Protein AF-A0AA88J466-F1 (afdb_monomer)

Radius of gyration: 27.29 Å; Cα contacts (8 Å, |Δi|>4): 46; chains: 1; bounding box: 50×19×80 Å

Sequence (108 aa):
MKPPKFKGFTDPLEAEEWLTSLQIVLNFMDLTEQEKEFNDKFYNRMAKKAQQNDCNNIKQGFMSVTKVVHKFDQLAQLCPHLVPAGDKRVRQMLDMFRLEIAVMIDHL

Solvent-accessible surface area (backbone atoms only — not comparable to full-atom values): 6334 Å² total; per-residue (Å²): 138,80,83,82,81,86,85,84,75,94,52,71,66,61,53,53,53,50,50,53,54,45,50,52,52,51,52,51,49,52,51,53,49,52,52,47,52,46,39,59,64,45,52,49,46,49,51,52,50,50,51,51,49,57,60,73,61,55,56,25,83,92,55,52,70,68,62,45,51,51,54,50,52,52,40,43,70,77,39,52,92,77,48,57,69,71,73,55,34,54,53,51,55,41,68,22,40,50,66,78,58,30,56,57,61,78,74,107

Foldseek 3Di:
DDQDDDPDDPDPVVVVVSVVSRVVVVVVVVVVVVVVVCCVVPVVVVVVVVLLVVLLPQACVVHDLVVSVVVNVVCCVVCVVSQDDDPSNVVSSLVRYDVVVSVVVVVD

Organism: Ficus carica (NCBI:txid3494)

InterPro domains:
  IPR005162 Retrotransposon-derived protein PEG10, N-terminal capsid-like domain [PF03732] (17-84)

Structure (mmCIF, N/CA/C/O backbone):
data_AF-A0AA88J466-F1
#
_entry.id   AF-A0AA88J466-F1
#
loop_
_atom_site.group_PDB
_atom_site.id
_atom_site.type_symb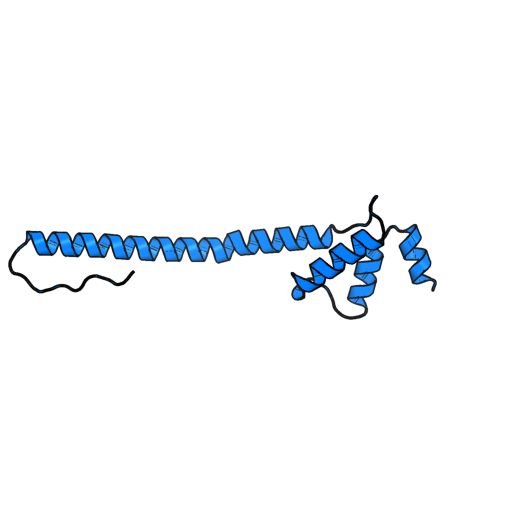ol
_atom_site.label_atom_id
_atom_site.label_alt_id
_atom_site.label_comp_id
_atom_site.label_asym_id
_atom_site.label_entity_id
_atom_site.label_seq_id
_atom_site.pdbx_PDB_ins_code
_atom_site.Cartn_x
_atom_site.Cartn_y
_atom_site.Cartn_z
_atom_site.occupancy
_atom_site.B_iso_or_equiv
_atom_site.auth_seq_id
_atom_site.auth_comp_id
_atom_site.auth_asym_id
_atom_site.auth_atom_id
_atom_site.pdbx_PDB_model_num
ATOM 1 N N . MET A 1 1 ? -12.438 -3.941 20.771 1.00 65.69 1 MET A N 1
ATOM 2 C CA . MET A 1 1 ? -12.852 -3.703 22.174 1.00 65.69 1 MET A CA 1
ATOM 3 C C . MET A 1 1 ? -14.352 -3.936 22.282 1.00 65.69 1 MET A C 1
ATOM 5 O O . MET A 1 1 ? -15.056 -3.553 21.358 1.00 65.69 1 MET A O 1
ATOM 9 N N . LYS A 1 2 ? -14.847 -4.584 23.342 1.00 74.25 2 LYS A N 1
ATOM 10 C CA . LYS A 1 2 ? -16.295 -4.716 23.597 1.00 74.25 2 LYS A CA 1
ATOM 11 C C . LYS A 1 2 ? -16.690 -3.742 24.715 1.00 74.25 2 LYS A C 1
ATOM 13 O O . LYS A 1 2 ? -15.946 -3.680 25.692 1.00 74.25 2 LYS A O 1
ATOM 18 N N . PRO A 1 3 ? -17.808 -3.005 24.595 1.00 75.69 3 PRO A N 1
ATOM 19 C CA . PRO A 1 3 ? -18.214 -2.055 25.624 1.00 75.69 3 PRO A CA 1
ATOM 20 C C . PRO A 1 3 ? -18.585 -2.771 26.941 1.00 75.69 3 PRO A C 1
ATOM 22 O O . PRO A 1 3 ? -19.162 -3.866 26.899 1.00 75.69 3 PRO A O 1
ATOM 25 N N . PRO A 1 4 ? -18.251 -2.186 28.107 1.00 84.94 4 PRO A N 1
ATOM 26 C CA . PRO A 1 4 ? -18.588 -2.741 29.416 1.00 84.9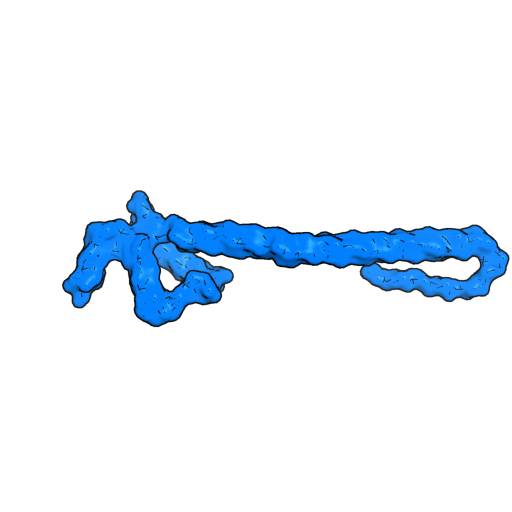4 4 PRO A CA 1
ATOM 27 C C . PRO A 1 4 ? -20.104 -2.732 29.668 1.00 84.94 4 PRO A C 1
ATOM 29 O O . PRO A 1 4 ? -20.809 -1.789 29.314 1.00 84.94 4 PRO A O 1
ATOM 32 N N . LYS A 1 5 ? -20.619 -3.779 30.324 1.00 83.12 5 LYS A N 1
ATOM 33 C CA . LYS A 1 5 ? -22.042 -3.881 30.690 1.00 83.12 5 LYS A CA 1
ATOM 34 C C . LYS A 1 5 ? -22.326 -3.105 31.976 1.00 83.12 5 LYS A C 1
ATOM 36 O O . LYS A 1 5 ? -21.644 -3.334 32.973 1.00 83.12 5 LYS A O 1
ATOM 41 N N . PHE A 1 6 ? -23.357 -2.261 31.965 1.00 80.00 6 PHE A N 1
ATOM 42 C CA . PHE A 1 6 ? -23.859 -1.620 33.179 1.00 80.00 6 PHE A CA 1
ATOM 43 C C . PHE A 1 6 ? -24.519 -2.661 34.080 1.00 80.00 6 PHE A C 1
ATOM 45 O O . PHE A 1 6 ? -25.334 -3.457 33.611 1.00 80.00 6 PHE A O 1
ATOM 52 N N . LYS A 1 7 ? -24.158 -2.672 35.362 1.00 80.00 7 LYS A N 1
ATOM 53 C CA . LYS A 1 7 ? -24.659 -3.658 36.328 1.00 80.00 7 LYS A CA 1
ATOM 54 C C . LYS A 1 7 ? -25.794 -3.133 37.221 1.00 80.00 7 LYS A C 1
ATOM 56 O O . LYS A 1 7 ? -26.369 -3.930 37.951 1.00 80.00 7 LYS A O 1
ATOM 61 N N . GLY A 1 8 ? -26.175 -1.855 37.094 1.00 68.88 8 GLY A N 1
ATOM 62 C CA . GLY A 1 8 ? -27.397 -1.310 37.698 1.00 68.88 8 GLY A CA 1
ATOM 63 C C . GLY A 1 8 ? -27.328 -1.068 39.207 1.00 68.88 8 GLY A C 1
ATOM 64 O O . GLY A 1 8 ? -28.216 -1.516 39.925 1.00 68.88 8 GLY A O 1
ATOM 65 N N . PHE A 1 9 ? -26.298 -0.373 39.694 1.00 72.25 9 PHE A N 1
ATOM 66 C CA . PHE A 1 9 ? -26.101 -0.131 41.129 1.00 72.25 9 PHE A CA 1
ATOM 67 C C . PHE A 1 9 ? -26.576 1.256 41.594 1.00 72.25 9 PHE A C 1
ATOM 69 O O . PHE A 1 9 ? -26.754 2.171 40.793 1.00 72.25 9 PHE A O 1
ATOM 76 N N . THR A 1 10 ? -26.796 1.389 42.908 1.00 72.56 10 THR A N 1
ATOM 77 C CA . THR A 1 10 ? -27.248 2.607 43.612 1.00 72.56 10 THR A CA 1
ATOM 78 C C . THR A 1 10 ? -26.119 3.581 43.977 1.00 72.56 10 THR A C 1
ATOM 80 O O . THR A 1 10 ? -26.410 4.626 44.554 1.00 72.56 10 THR A O 1
ATOM 83 N N . ASP A 1 11 ? -24.855 3.252 43.684 1.00 81.62 11 ASP A N 1
ATOM 84 C CA . ASP A 1 11 ? -23.690 4.096 43.983 1.00 81.62 11 ASP A CA 1
ATOM 85 C C . ASP A 1 11 ? -23.382 5.051 42.807 1.00 81.62 11 ASP A C 1
ATOM 87 O O . ASP A 1 11 ? -23.072 4.582 41.705 1.00 81.62 11 ASP A O 1
ATOM 91 N N . PRO A 1 12 ? -23.454 6.381 43.009 1.00 85.50 12 PRO A N 1
ATOM 92 C CA . PRO A 1 12 ? -23.107 7.366 41.987 1.00 85.50 12 PRO A CA 1
ATOM 93 C C . PRO A 1 12 ? -21.672 7.245 41.454 1.00 85.50 12 PRO A C 1
ATOM 95 O O . PRO A 1 12 ? -21.444 7.542 40.284 1.00 85.50 12 PRO A O 1
ATOM 98 N N . LEU A 1 13 ? -20.711 6.804 42.274 1.00 87.19 13 LEU A N 1
ATOM 99 C CA . LEU A 1 13 ? -19.307 6.709 41.864 1.00 87.19 13 LEU A CA 1
ATOM 100 C C . LEU A 1 13 ? -19.102 5.615 40.806 1.00 87.19 13 LEU A C 1
ATOM 102 O O . LEU A 1 13 ? -18.443 5.844 39.794 1.00 87.19 13 LEU A O 1
ATOM 106 N N . GLU A 1 14 ? -19.735 4.455 40.984 1.00 84.38 14 GLU A N 1
ATOM 107 C CA . GLU A 1 14 ? -19.653 3.357 40.012 1.00 84.38 14 GLU A CA 1
ATOM 108 C C . GLU A 1 14 ? -20.303 3.718 38.665 1.00 84.38 14 GLU A C 1
ATOM 110 O O . GLU A 1 14 ? -19.862 3.266 37.603 1.00 84.38 14 GLU A O 1
ATOM 115 N N . ALA A 1 15 ? -21.354 4.544 38.689 1.00 82.19 15 ALA A N 1
ATOM 116 C CA . ALA A 1 15 ? -21.993 5.040 37.475 1.00 82.19 15 ALA A CA 1
ATOM 117 C C . ALA A 1 15 ? -21.055 5.965 36.677 1.00 82.19 15 ALA A C 1
ATOM 119 O O . ALA A 1 15 ? -20.945 5.814 35.457 1.00 82.19 15 ALA A O 1
ATOM 120 N N . GLU A 1 16 ? -20.336 6.861 37.357 1.00 87.69 16 GLU A N 1
ATOM 121 C CA . GLU A 1 16 ? -19.335 7.749 36.745 1.00 87.69 16 GLU A CA 1
ATOM 122 C C . GLU A 1 16 ? -18.144 6.970 36.162 1.00 87.69 16 GLU A C 1
ATOM 124 O O . GLU A 1 16 ? -17.698 7.230 35.039 1.00 87.69 16 GLU A O 1
ATOM 129 N N . GLU A 1 17 ? -17.654 5.952 36.872 1.00 89.81 17 GLU A N 1
ATOM 130 C CA . GLU A 1 17 ? -16.579 5.080 36.381 1.00 89.81 17 GLU A CA 1
ATOM 131 C C . GLU A 1 17 ? -16.999 4.283 35.136 1.00 89.81 17 GLU A C 1
ATOM 133 O O . GLU A 1 17 ? -16.225 4.130 34.179 1.00 89.81 17 GLU A O 1
ATOM 138 N N . TRP A 1 18 ? -18.245 3.801 35.106 1.00 90.31 18 TRP A N 1
ATOM 139 C CA . TRP A 1 18 ? -18.801 3.113 33.944 1.00 90.31 18 TRP A CA 1
ATOM 140 C C . TRP A 1 18 ? -18.952 4.051 32.737 1.00 90.31 18 TRP A C 1
ATOM 142 O O . TRP A 1 18 ? -18.564 3.674 31.626 1.00 90.31 18 TRP A O 1
ATOM 152 N N . LEU A 1 19 ? -19.445 5.277 32.941 1.00 89.31 19 LEU A N 1
ATOM 153 C CA . LEU A 1 19 ? -19.546 6.295 31.888 1.00 89.31 19 LEU A CA 1
ATOM 154 C C . LEU A 1 19 ? -18.172 6.682 31.337 1.00 89.31 19 LEU A C 1
ATOM 156 O O . LEU A 1 19 ? -17.984 6.721 30.120 1.00 89.31 19 LEU A O 1
ATOM 160 N N . THR A 1 20 ? -17.188 6.880 32.214 1.00 92.44 20 THR A N 1
ATOM 161 C CA . THR A 1 20 ? -15.800 7.165 31.821 1.00 92.44 20 THR A CA 1
ATOM 162 C C . THR A 1 20 ? -15.229 6.029 30.973 1.00 92.44 20 THR A C 1
ATOM 164 O O . THR A 1 20 ? -14.645 6.258 29.911 1.00 92.44 20 THR A O 1
ATOM 167 N N . SER A 1 21 ? -15.460 4.782 31.388 1.00 90.50 21 SER A N 1
ATOM 168 C CA . SER A 1 21 ? -15.024 3.598 30.644 1.00 90.50 21 SER A CA 1
ATOM 169 C C . SER A 1 21 ? -15.684 3.504 29.264 1.00 90.50 21 SER A C 1
ATOM 171 O O . SER A 1 21 ? -15.023 3.157 28.284 1.00 90.50 21 SER A O 1
ATOM 173 N N . LEU A 1 22 ? -16.975 3.836 29.156 1.00 91.75 22 LEU A N 1
ATOM 174 C CA . LEU A 1 22 ? -17.664 3.910 27.869 1.00 91.75 22 LEU A CA 1
ATOM 175 C C . LEU A 1 22 ? -17.106 5.013 26.973 1.00 91.75 22 LEU A C 1
ATOM 177 O O . LEU A 1 22 ? -16.880 4.758 25.791 1.00 91.75 22 LEU A O 1
ATOM 181 N N . GLN A 1 23 ? -16.843 6.202 27.518 1.00 92.75 23 GLN A N 1
ATOM 182 C CA . GLN A 1 23 ? -16.288 7.315 26.752 1.00 92.75 23 GLN A CA 1
ATOM 183 C C . GLN A 1 23 ? -14.913 6.967 26.171 1.00 92.75 23 GLN A C 1
ATOM 185 O O . GLN A 1 23 ? -14.643 7.262 25.009 1.00 92.75 23 GLN A O 1
ATOM 190 N N . ILE A 1 24 ? -14.064 6.280 26.941 1.00 92.94 24 ILE A N 1
ATOM 191 C CA . ILE A 1 24 ? -12.765 5.787 26.464 1.00 92.94 24 ILE A CA 1
ATOM 192 C C . ILE A 1 24 ? -12.947 4.814 25.296 1.00 92.94 24 ILE A C 1
ATOM 194 O O . ILE A 1 24 ? -12.260 4.932 24.282 1.00 92.94 24 ILE A O 1
ATOM 198 N N . VAL A 1 25 ? -13.875 3.861 25.413 1.00 92.75 25 VAL A N 1
ATOM 199 C CA . VAL A 1 25 ? -14.128 2.873 24.355 1.00 92.75 25 VAL A CA 1
ATOM 200 C C . VAL A 1 25 ? -14.685 3.539 23.095 1.00 92.75 25 VAL A C 1
ATOM 202 O O . VAL A 1 25 ? -14.251 3.187 22.001 1.00 92.75 25 VAL A O 1
ATOM 205 N N . LEU A 1 26 ? -15.602 4.499 23.236 1.00 89.69 26 LEU A N 1
ATOM 206 C CA . LEU A 1 26 ? -16.160 5.254 22.112 1.00 89.69 26 LEU A CA 1
ATOM 207 C C . LEU A 1 26 ? -15.086 6.086 21.407 1.00 89.69 26 LEU A C 1
ATOM 209 O O . LEU A 1 26 ? -14.954 5.982 20.191 1.00 89.69 26 LEU A O 1
ATOM 213 N N . ASN A 1 27 ? -14.268 6.825 22.162 1.00 92.19 27 ASN A N 1
ATOM 214 C CA . ASN A 1 27 ? -13.152 7.594 21.609 1.00 92.19 27 ASN A CA 1
ATOM 215 C C . ASN A 1 27 ? -12.147 6.684 20.897 1.00 92.19 27 ASN A C 1
ATOM 217 O O . ASN A 1 27 ? -11.689 7.000 19.807 1.00 92.19 27 ASN A O 1
ATOM 221 N N . PHE A 1 28 ? -11.821 5.529 21.484 1.00 90.25 28 PHE A N 1
ATOM 222 C CA . PHE A 1 28 ? -10.930 4.560 20.853 1.00 90.25 28 PHE A CA 1
ATOM 223 C C . PHE A 1 28 ? -11.514 4.017 19.544 1.00 90.25 28 PHE A C 1
ATOM 225 O O . PHE A 1 28 ? -10.796 3.917 18.556 1.00 90.25 28 PHE A O 1
ATOM 232 N N . MET A 1 29 ? -12.806 3.673 19.514 1.00 88.44 29 MET A N 1
ATOM 233 C CA . MET A 1 29 ? -13.460 3.208 18.287 1.00 88.44 29 MET A CA 1
ATOM 234 C C . MET A 1 29 ? -13.437 4.281 17.193 1.00 88.44 29 MET A C 1
ATOM 236 O O . MET A 1 29 ? -13.060 3.962 16.068 1.00 88.44 29 MET A O 1
ATOM 240 N N . ASP A 1 30 ? -13.765 5.531 17.527 1.00 89.62 30 ASP A N 1
ATOM 2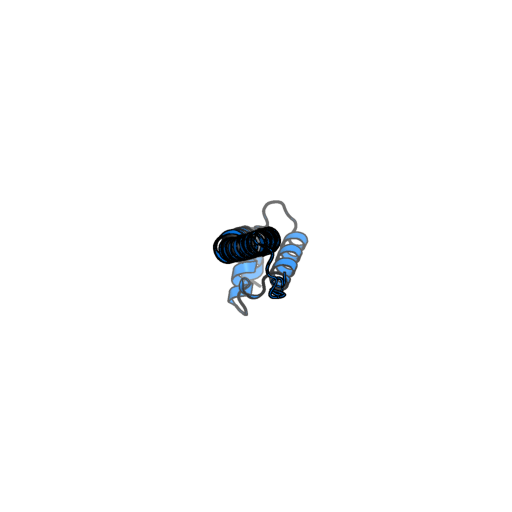41 C CA . ASP A 1 30 ? -13.718 6.660 16.588 1.00 89.62 30 ASP A CA 1
ATOM 242 C C . ASP A 1 30 ? -12.297 6.889 16.044 1.00 89.62 30 ASP A C 1
ATOM 244 O O . ASP A 1 30 ? -12.100 6.951 14.831 1.00 89.62 30 ASP A O 1
ATOM 248 N N . LEU A 1 31 ? -11.281 6.871 16.917 1.00 85.19 31 LEU A N 1
ATOM 249 C CA . LEU A 1 31 ? -9.875 6.948 16.506 1.00 85.19 31 LEU A CA 1
ATOM 250 C C . LEU A 1 31 ? -9.498 5.813 15.546 1.00 85.19 31 LEU A C 1
ATOM 252 O O . LEU A 1 31 ? -8.898 6.074 14.507 1.00 85.19 31 LEU A O 1
ATOM 256 N N . THR A 1 32 ? -9.896 4.568 15.832 1.00 88.69 32 THR A N 1
ATOM 257 C CA . THR A 1 32 ? -9.583 3.444 14.933 1.00 88.69 32 THR A CA 1
ATOM 258 C C . THR A 1 32 ? -10.290 3.539 13.582 1.00 88.69 32 THR A C 1
ATOM 260 O O . THR A 1 32 ? -9.747 3.074 12.580 1.00 88.69 32 THR A O 1
ATOM 263 N N . GLU A 1 33 ? -11.493 4.110 13.530 1.00 87.12 33 GLU A N 1
ATOM 264 C CA . GLU A 1 33 ? -12.236 4.275 12.280 1.00 87.12 33 GLU A CA 1
ATOM 265 C C . GLU A 1 33 ? -11.612 5.386 11.425 1.00 87.12 33 GLU A C 1
ATOM 267 O O . GLU A 1 33 ? -11.375 5.186 10.234 1.00 87.12 33 GLU A O 1
ATOM 272 N N . GLN A 1 34 ? -11.229 6.505 12.046 1.00 84.69 34 GLN A N 1
ATOM 273 C CA . GLN A 1 34 ? -10.507 7.592 11.381 1.00 84.69 34 GLN A CA 1
ATOM 274 C C . GLN A 1 34 ? -9.124 7.149 10.885 1.00 84.69 34 GLN A C 1
ATOM 276 O O . GLN A 1 34 ? -8.741 7.466 9.759 1.00 84.69 34 GLN A O 1
ATOM 281 N N . GLU A 1 35 ? -8.380 6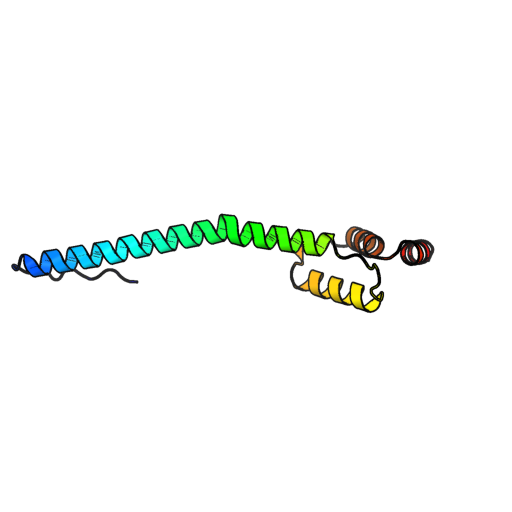.376 11.682 1.00 83.31 35 GLU A N 1
ATOM 282 C CA . GLU A 1 35 ? -7.091 5.800 11.279 1.00 83.31 35 GLU A CA 1
ATOM 283 C C . GLU A 1 35 ? -7.236 4.851 10.087 1.00 83.31 35 GLU A C 1
ATOM 285 O O . GLU A 1 35 ? -6.430 4.900 9.153 1.00 83.31 35 GLU A O 1
ATOM 290 N N . LYS A 1 36 ? -8.268 3.998 10.083 1.00 81.50 36 LYS A N 1
ATOM 291 C CA . LYS A 1 36 ? -8.574 3.132 8.937 1.00 81.50 36 LYS A CA 1
ATOM 292 C C . LYS A 1 36 ? -8.920 3.947 7.704 1.00 81.50 36 LYS A C 1
ATOM 294 O O . LYS A 1 36 ? -8.341 3.711 6.649 1.00 81.50 36 LYS A O 1
ATOM 299 N N . GLU A 1 37 ? -9.820 4.918 7.829 1.00 84.75 37 GLU A N 1
ATOM 300 C CA . GLU A 1 37 ? -10.248 5.747 6.706 1.00 84.75 37 GLU A CA 1
ATOM 301 C C . GLU A 1 37 ? -9.073 6.549 6.128 1.00 84.75 37 GLU A C 1
ATOM 303 O O . GL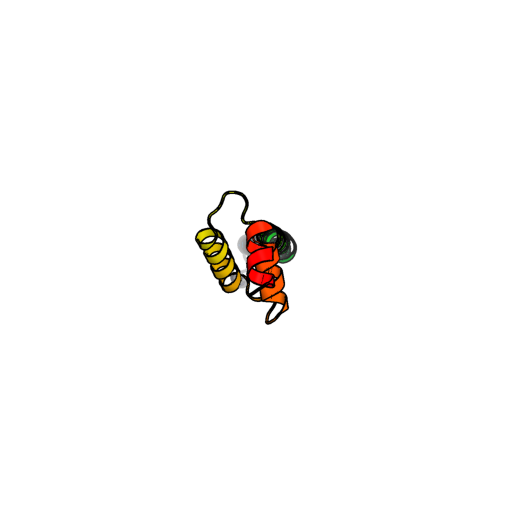U A 1 37 ? -8.913 6.638 4.907 1.00 84.75 37 GLU A O 1
ATOM 308 N N . PHE A 1 38 ? -8.200 7.076 6.990 1.00 81.56 38 PHE A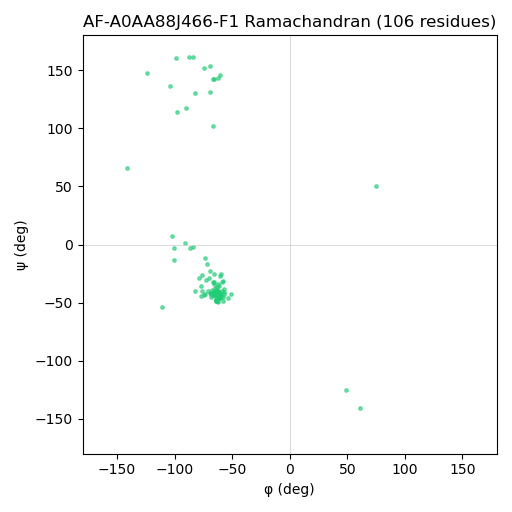 N 1
ATOM 309 C CA . PHE A 1 38 ? -6.969 7.743 6.584 1.00 81.56 38 PHE A CA 1
ATOM 310 C C . PHE A 1 38 ? -6.015 6.786 5.859 1.00 81.56 38 PHE A C 1
ATOM 312 O O . PHE A 1 38 ? -5.521 7.105 4.773 1.00 81.56 38 PHE A O 1
ATOM 319 N N . ASN A 1 39 ? -5.770 5.601 6.420 1.00 72.81 39 ASN A N 1
ATOM 320 C CA . ASN A 1 39 ? -4.888 4.615 5.806 1.00 72.81 39 ASN A CA 1
ATOM 321 C C . ASN A 1 39 ? -5.423 4.122 4.458 1.00 72.81 39 ASN A C 1
ATOM 323 O O . ASN A 1 39 ? -4.663 4.067 3.492 1.00 72.81 39 ASN A O 1
ATOM 327 N N . ASP A 1 40 ? -6.720 3.854 4.338 1.00 77.12 40 ASP A N 1
ATOM 328 C CA . ASP A 1 40 ? -7.331 3.426 3.080 1.00 77.12 40 ASP A CA 1
ATOM 329 C C . ASP A 1 40 ? -7.292 4.526 2.015 1.00 77.12 40 ASP A C 1
ATOM 331 O O . ASP A 1 40 ? -6.931 4.272 0.860 1.00 77.12 40 ASP A O 1
ATOM 335 N N . LYS A 1 41 ? -7.609 5.772 2.389 1.00 78.31 41 LYS A N 1
ATOM 336 C CA . LYS A 1 41 ? -7.659 6.891 1.436 1.00 78.31 41 LYS A CA 1
ATOM 337 C C . LYS A 1 41 ? -6.286 7.409 1.036 1.00 78.31 41 LYS A C 1
ATOM 339 O O . LYS A 1 41 ? -6.094 7.767 -0.129 1.00 78.31 41 LYS A O 1
ATOM 344 N N . PHE A 1 42 ? -5.354 7.499 1.977 1.00 72.56 42 PHE A N 1
ATOM 345 C CA . PHE A 1 42 ? -4.091 8.206 1.779 1.00 72.56 42 PHE A CA 1
ATOM 346 C C . PHE A 1 42 ? -2.909 7.255 1.734 1.00 72.56 42 PHE A C 1
ATOM 348 O O . PHE A 1 42 ? -2.191 7.269 0.737 1.00 72.56 42 PHE A O 1
ATOM 355 N N . TYR A 1 43 ? -2.722 6.397 2.738 1.00 65.44 43 TYR A N 1
ATOM 356 C CA . TYR A 1 43 ? -1.574 5.486 2.764 1.00 65.44 43 TYR A CA 1
ATOM 357 C C . TYR A 1 43 ? -1.630 4.483 1.605 1.00 65.44 43 TYR A C 1
ATOM 359 O O . TYR A 1 43 ? -0.685 4.385 0.826 1.00 65.44 43 TYR A O 1
ATOM 367 N N . ASN A 1 44 ? -2.777 3.834 1.399 1.00 72.69 44 ASN A N 1
ATOM 368 C CA . ASN A 1 44 ? -2.992 2.875 0.316 1.00 72.69 44 ASN A CA 1
ATOM 369 C C . ASN A 1 44 ? -2.904 3.540 -1.067 1.00 72.69 44 ASN A C 1
ATOM 371 O O . ASN A 1 44 ? -2.284 3.009 -1.986 1.00 72.69 44 ASN A O 1
ATOM 375 N N . ARG A 1 45 ? -3.465 4.745 -1.230 1.00 70.75 45 ARG A N 1
ATOM 376 C CA . ARG A 1 45 ? -3.410 5.487 -2.502 1.00 70.75 45 ARG A CA 1
ATOM 377 C C . ARG A 1 45 ? -2.004 5.981 -2.829 1.00 70.75 45 ARG A C 1
ATOM 379 O O . ARG A 1 45 ? -1.589 5.895 -3.984 1.00 70.75 45 ARG A O 1
ATOM 386 N N . MET A 1 46 ? -1.280 6.496 -1.838 1.00 70.81 46 MET A N 1
ATOM 387 C CA . MET A 1 46 ? 0.100 6.957 -1.995 1.00 70.81 46 MET A CA 1
ATOM 388 C C . MET A 1 46 ? 1.040 5.784 -2.251 1.00 70.81 46 MET A C 1
ATOM 390 O O . MET A 1 46 ? 1.817 5.856 -3.197 1.00 70.81 46 MET A O 1
ATOM 394 N N . ALA A 1 47 ? 0.920 4.688 -1.497 1.00 70.44 47 ALA A N 1
ATOM 395 C CA . ALA A 1 47 ? 1.695 3.469 -1.713 1.00 70.44 47 ALA A CA 1
ATOM 396 C C . ALA A 1 47 ? 1.420 2.870 -3.098 1.00 70.44 47 ALA A C 1
ATOM 398 O O . ALA A 1 47 ? 2.357 2.593 -3.838 1.00 70.44 47 ALA A O 1
ATOM 399 N N . LYS A 1 48 ? 0.148 2.776 -3.511 1.00 66.81 48 LYS A N 1
ATOM 400 C CA . LYS A 1 48 ? -0.232 2.289 -4.845 1.00 66.81 48 LYS A CA 1
ATOM 401 C C . LYS A 1 48 ? 0.296 3.184 -5.966 1.00 66.81 48 LYS A C 1
ATOM 403 O O . LYS A 1 48 ? 0.767 2.678 -6.979 1.00 66.81 48 LYS A O 1
ATOM 408 N N . LYS A 1 49 ? 0.248 4.510 -5.796 1.00 67.81 49 LYS A N 1
ATOM 409 C CA . LYS A 1 49 ? 0.772 5.467 -6.784 1.00 67.81 49 LYS A CA 1
ATOM 410 C C . LYS A 1 49 ? 2.302 5.465 -6.837 1.00 67.81 49 LYS A C 1
ATOM 412 O O . LYS A 1 49 ? 2.855 5.528 -7.929 1.00 67.81 49 LYS A O 1
ATOM 417 N N . ALA A 1 50 ? 2.976 5.374 -5.693 1.00 69.06 50 ALA A N 1
ATOM 418 C CA . ALA A 1 50 ? 4.429 5.243 -5.612 1.00 69.06 50 ALA A CA 1
ATOM 419 C C . ALA A 1 50 ? 4.889 3.940 -6.270 1.00 69.06 50 ALA A C 1
ATOM 421 O O . ALA A 1 50 ? 5.719 3.977 -7.169 1.00 69.06 50 ALA A O 1
ATOM 422 N N . GLN A 1 51 ? 4.241 2.824 -5.931 1.00 65.69 51 GLN A N 1
ATOM 423 C CA . GLN A 1 51 ? 4.487 1.535 -6.560 1.00 65.69 51 GLN A CA 1
ATOM 424 C C . GLN A 1 51 ? 4.259 1.621 -8.071 1.00 65.69 51 GLN A C 1
ATOM 426 O O . GLN A 1 51 ? 5.155 1.267 -8.821 1.00 65.69 51 GLN A O 1
ATOM 431 N N . GLN A 1 52 ? 3.145 2.189 -8.545 1.00 64.12 52 GLN A N 1
ATOM 432 C CA . GLN A 1 52 ? 2.892 2.361 -9.981 1.00 64.12 52 GLN A CA 1
ATOM 433 C C . GLN A 1 52 ? 3.914 3.270 -10.687 1.00 64.12 52 GLN A C 1
ATOM 435 O O . GLN A 1 52 ? 4.272 3.003 -11.834 1.00 64.12 52 GLN A O 1
ATOM 440 N N . ASN A 1 53 ? 4.432 4.303 -10.020 1.00 67.12 53 ASN A N 1
ATOM 441 C CA . ASN A 1 53 ? 5.535 5.108 -10.548 1.00 67.12 53 ASN A CA 1
ATOM 442 C C . ASN A 1 53 ? 6.833 4.296 -10.635 1.00 67.12 53 ASN A C 1
ATOM 444 O O . ASN A 1 53 ? 7.503 4.341 -11.664 1.00 67.12 53 ASN A O 1
ATOM 448 N N . ASP A 1 54 ? 7.159 3.512 -9.608 1.00 67.50 54 ASP A N 1
ATOM 449 C CA . ASP A 1 54 ? 8.327 2.627 -9.609 1.00 67.50 54 ASP A CA 1
ATOM 450 C C . ASP A 1 54 ? 8.229 1.575 -10.723 1.00 67.50 54 ASP A C 1
ATOM 452 O O . ASP A 1 54 ? 9.228 1.270 -11.372 1.00 67.50 54 ASP A O 1
ATOM 456 N N . CYS A 1 55 ? 7.015 1.087 -11.008 1.00 64.19 55 CYS A N 1
ATOM 457 C CA . CYS A 1 55 ? 6.719 0.183 -12.124 1.00 64.19 55 CYS A CA 1
ATOM 458 C C . CYS A 1 55 ? 6.974 0.844 -13.481 1.00 64.19 55 CYS A C 1
ATOM 460 O O . CYS A 1 55 ? 7.626 0.267 -14.350 1.00 64.19 55 CYS A O 1
ATOM 462 N N . ASN A 1 56 ? 6.455 2.060 -13.665 1.00 66.69 56 ASN A N 1
ATOM 463 C CA . ASN A 1 56 ? 6.584 2.805 -14.916 1.00 66.69 56 ASN A CA 1
ATOM 464 C C . ASN A 1 56 ? 8.026 3.273 -15.171 1.00 66.69 56 ASN A C 1
ATOM 466 O O . ASN A 1 56 ? 8.410 3.494 -16.318 1.00 66.69 56 ASN A O 1
ATOM 470 N N . ASN A 1 57 ? 8.836 3.387 -14.116 1.00 74.06 57 ASN A N 1
ATOM 471 C CA . ASN A 1 57 ? 10.229 3.817 -14.186 1.00 74.06 57 ASN A CA 1
ATOM 472 C C . ASN A 1 57 ? 11.229 2.667 -14.365 1.00 74.06 57 ASN A C 1
ATOM 474 O O . ASN A 1 57 ? 12.435 2.927 -14.413 1.00 74.06 57 ASN A O 1
ATOM 478 N N . ILE A 1 58 ? 10.787 1.405 -14.468 1.00 76.69 58 ILE A N 1
ATOM 479 C CA . ILE A 1 58 ? 11.720 0.310 -14.750 1.00 76.69 58 ILE A CA 1
ATOM 480 C C . ILE A 1 58 ? 12.266 0.503 -16.169 1.00 76.69 58 ILE A C 1
ATOM 482 O O . ILE A 1 58 ? 11.613 0.206 -17.159 1.00 76.69 58 ILE A O 1
ATOM 486 N N . LYS A 1 59 ? 13.493 1.005 -16.268 1.00 82.50 59 LYS A N 1
ATOM 487 C CA . LYS A 1 5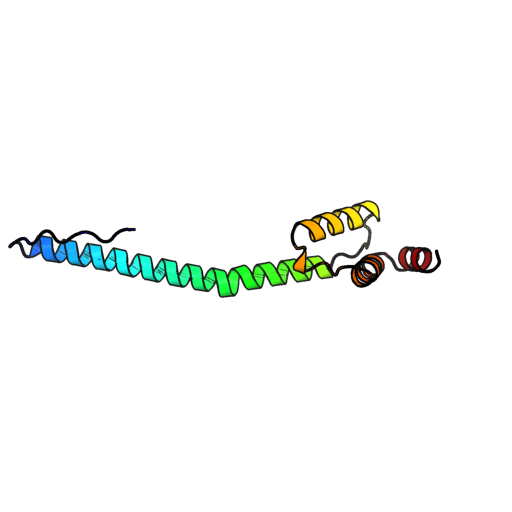9 ? 14.245 1.145 -17.516 1.00 82.50 59 LYS A CA 1
ATOM 488 C C . LYS A 1 59 ? 15.566 0.408 -17.360 1.00 82.50 59 LYS A C 1
ATOM 490 O O . LYS A 1 59 ? 16.129 0.347 -16.266 1.00 82.50 59 LYS A O 1
ATOM 495 N N . GLN A 1 60 ? 16.072 -0.157 -18.450 1.00 85.31 60 GLN A N 1
ATOM 496 C CA . GLN A 1 60 ? 17.281 -0.962 -18.414 1.00 85.31 60 GLN A CA 1
ATOM 497 C C . GLN A 1 60 ? 18.482 -0.157 -17.934 1.00 85.31 60 GLN A C 1
ATOM 499 O O . GLN A 1 60 ? 19.219 -0.636 -17.076 1.00 85.31 60 GLN A O 1
ATOM 504 N N . GLY A 1 61 ? 18.671 1.064 -18.441 1.00 83.69 61 GLY A N 1
ATOM 505 C CA . GLY A 1 61 ? 19.812 1.902 -18.070 1.00 83.69 61 GLY A CA 1
ATOM 506 C C . GLY A 1 61 ? 21.131 1.122 -18.159 1.00 83.69 61 GLY A C 1
ATOM 507 O O . GLY A 1 61 ? 21.427 0.512 -19.185 1.00 83.69 61 GLY A O 1
ATOM 508 N N . PHE A 1 62 ? 21.890 1.091 -17.060 1.00 83.00 62 PHE A N 1
ATOM 509 C CA . PHE A 1 62 ? 23.133 0.314 -16.935 1.00 83.00 62 PHE A CA 1
ATOM 510 C C . PHE A 1 62 ? 22.928 -1.143 -16.473 1.00 83.00 62 PHE A C 1
ATOM 512 O O . PHE A 1 62 ? 23.892 -1.898 -16.366 1.00 83.00 62 PHE A O 1
ATOM 519 N N . MET A 1 63 ? 21.695 -1.561 -16.174 1.00 83.44 63 MET A N 1
ATOM 520 C CA . MET A 1 63 ? 21.390 -2.924 -15.742 1.00 83.44 63 MET A CA 1
ATOM 521 C C . MET A 1 63 ? 21.459 -3.919 -16.913 1.00 83.44 63 MET A C 1
ATOM 523 O O . MET A 1 63 ? 21.209 -3.590 -18.076 1.00 83.44 63 MET A O 1
ATOM 527 N N . SER A 1 64 ? 21.769 -5.180 -16.605 1.00 86.50 64 SER A N 1
ATOM 528 C CA . SER A 1 64 ? 21.677 -6.261 -17.588 1.00 86.50 64 SER A CA 1
ATOM 529 C C . SER A 1 64 ? 20.218 -6.558 -17.947 1.00 86.50 64 SER A C 1
ATOM 531 O O . SER A 1 64 ? 19.315 -6.364 -17.129 1.00 86.50 64 SER A O 1
ATOM 533 N N . VAL A 1 65 ? 19.993 -7.078 -19.159 1.00 85.38 65 VAL A N 1
ATOM 534 C CA . VAL A 1 65 ? 18.660 -7.479 -19.650 1.00 85.38 65 VAL A CA 1
ATOM 535 C C . VAL A 1 65 ? 17.995 -8.449 -18.671 1.00 85.38 65 VAL A C 1
ATOM 537 O O . VAL A 1 65 ? 16.865 -8.223 -18.251 1.00 85.38 65 VAL A O 1
ATOM 540 N N . THR A 1 66 ? 18.731 -9.457 -18.195 1.00 84.88 66 THR A N 1
ATOM 541 C CA . THR A 1 66 ? 18.245 -10.449 -17.222 1.00 84.88 66 THR A CA 1
ATOM 542 C C . THR A 1 66 ? 17.736 -9.809 -15.931 1.00 84.88 66 THR A C 1
ATOM 544 O O . THR A 1 66 ? 16.702 -10.208 -15.402 1.00 84.88 66 THR A O 1
ATOM 547 N N . LYS A 1 67 ? 18.431 -8.785 -15.418 1.00 84.69 67 LYS A N 1
ATOM 548 C CA . LYS A 1 67 ? 18.057 -8.126 -14.159 1.00 84.69 67 LYS A CA 1
ATOM 549 C C . LYS A 1 67 ? 16.809 -7.253 -14.316 1.00 84.69 67 LYS A C 1
ATOM 551 O O . LYS A 1 67 ? 16.053 -7.094 -13.362 1.00 84.69 67 LYS A O 1
ATOM 556 N N . VAL A 1 68 ? 16.589 -6.696 -15.504 1.00 84.56 68 VAL A N 1
ATOM 557 C CA . VAL A 1 68 ? 15.386 -5.919 -15.846 1.00 84.56 68 VAL A CA 1
ATOM 558 C C . VAL A 1 68 ? 14.184 -6.837 -16.034 1.00 84.56 68 VAL A C 1
ATOM 560 O O . VAL A 1 68 ? 13.126 -6.554 -15.484 1.00 84.56 68 VAL A O 1
ATOM 563 N N . VAL A 1 69 ? 14.368 -7.964 -16.728 1.00 85.12 69 VAL A N 1
ATOM 564 C CA . VAL A 1 69 ? 13.334 -8.997 -16.892 1.00 85.12 69 VAL A CA 1
ATOM 565 C C . VAL A 1 69 ? 12.915 -9.558 -15.535 1.00 85.12 69 VAL A C 1
ATOM 567 O O . VAL A 1 69 ? 11.729 -9.600 -15.240 1.00 85.12 69 VAL A O 1
ATOM 570 N N . HIS A 1 70 ? 13.870 -9.869 -14.654 1.00 85.88 70 HIS A N 1
ATOM 571 C CA . HIS A 1 70 ? 13.541 -10.356 -13.314 1.00 85.88 70 HIS A CA 1
ATOM 572 C C . HIS A 1 70 ? 12.716 -9.343 -12.505 1.00 85.88 70 HIS A C 1
ATOM 574 O O . HIS A 1 70 ? 11.729 -9.713 -11.874 1.00 85.88 70 HIS A O 1
ATOM 580 N N . LYS A 1 71 ? 13.067 -8.050 -12.566 1.00 83.06 71 LYS A N 1
ATOM 581 C CA . LYS A 1 71 ? 12.262 -6.990 -11.937 1.00 83.06 71 LYS A CA 1
ATOM 582 C C . LYS A 1 71 ? 10.863 -6.884 -12.545 1.00 83.06 71 LYS A C 1
ATOM 584 O O . LYS A 1 71 ? 9.912 -6.616 -11.819 1.00 83.06 71 LYS A O 1
ATOM 589 N N . PHE A 1 72 ? 10.733 -7.091 -13.854 1.00 82.69 72 PHE A N 1
ATOM 590 C CA . PHE A 1 72 ? 9.439 -7.099 -14.531 1.00 82.69 72 PHE A CA 1
ATOM 591 C C . PHE A 1 72 ? 8.570 -8.295 -14.123 1.00 82.69 72 PHE A C 1
ATOM 593 O O . PHE A 1 72 ? 7.374 -8.130 -13.908 1.00 82.69 72 PHE A O 1
ATOM 600 N N . ASP A 1 73 ? 9.156 -9.479 -13.950 1.00 83.69 73 ASP A N 1
ATOM 601 C CA . ASP A 1 73 ? 8.428 -10.664 -13.486 1.00 83.69 73 ASP A CA 1
ATOM 602 C C . ASP A 1 73 ? 7.986 -10.515 -12.025 1.00 83.69 73 ASP A C 1
ATOM 604 O O . ASP A 1 73 ? 6.834 -10.795 -11.689 1.00 83.69 73 ASP A O 1
ATOM 608 N N . GLN A 1 74 ? 8.861 -9.980 -11.166 1.00 80.62 74 GLN A N 1
ATOM 609 C CA . GLN A 1 74 ? 8.501 -9.612 -9.793 1.00 80.62 74 GLN A CA 1
ATOM 610 C C . GLN A 1 74 ? 7.358 -8.593 -9.772 1.00 80.62 74 GLN A C 1
ATOM 612 O O . GLN A 1 74 ? 6.434 -8.701 -8.966 1.00 80.62 74 GLN A O 1
ATOM 617 N N . LEU A 1 75 ? 7.385 -7.628 -10.690 1.00 75.88 75 LEU A N 1
ATOM 618 C CA . LEU A 1 75 ? 6.313 -6.661 -10.846 1.00 75.88 75 LEU A CA 1
ATOM 619 C C . LEU A 1 75 ? 4.993 -7.322 -11.283 1.00 75.88 75 LEU A C 1
ATOM 621 O O . LEU A 1 75 ? 3.950 -7.068 -10.680 1.00 75.88 75 LEU A O 1
ATOM 625 N N . ALA A 1 76 ? 5.028 -8.189 -12.295 1.00 78.06 76 ALA A N 1
ATOM 626 C CA . ALA A 1 76 ? 3.849 -8.910 -12.769 1.00 78.06 76 ALA A CA 1
ATOM 627 C C . ALA A 1 76 ? 3.209 -9.770 -11.668 1.00 78.06 76 ALA A C 1
ATOM 629 O O . ALA A 1 76 ? 1.987 -9.907 -11.630 1.00 78.06 76 ALA A O 1
ATOM 630 N N . GLN A 1 77 ? 4.018 -10.294 -10.744 1.00 78.38 77 GLN A N 1
ATOM 631 C CA . GLN A 1 77 ? 3.549 -11.065 -9.598 1.00 78.38 77 GLN A CA 1
ATOM 632 C C . GLN A 1 77 ? 2.956 -10.189 -8.486 1.00 78.38 77 GLN A C 1
ATOM 634 O O . GLN A 1 77 ? 1.908 -10.520 -7.934 1.00 78.38 77 GLN A O 1
ATOM 639 N N . LEU A 1 78 ? 3.616 -9.081 -8.139 1.00 68.62 78 LEU A N 1
ATOM 640 C CA . LEU A 1 78 ? 3.202 -8.221 -7.026 1.00 68.62 78 LEU A CA 1
ATOM 641 C C . LEU A 1 78 ? 2.034 -7.300 -7.394 1.00 68.62 78 LEU A C 1
ATOM 643 O O . LEU A 1 78 ? 1.250 -6.914 -6.529 1.00 68.62 78 LEU A O 1
ATOM 647 N N . CYS A 1 79 ? 1.916 -6.920 -8.666 1.00 69.19 79 CYS A N 1
ATOM 648 C CA . CYS A 1 79 ? 0.918 -5.976 -9.158 1.00 69.19 79 CYS A CA 1
ATOM 649 C C . CYS A 1 79 ? 0.377 -6.395 -10.534 1.00 69.19 79 CYS A C 1
ATOM 651 O O . CYS A 1 79 ? 0.547 -5.666 -11.514 1.00 69.19 79 CYS A O 1
ATOM 653 N N . PRO A 1 80 ? -0.346 -7.525 -10.631 1.00 72.50 80 PRO A N 1
ATOM 654 C CA . PRO A 1 80 ? -0.848 -8.032 -11.911 1.00 72.50 80 PRO A CA 1
ATOM 655 C C . PRO A 1 80 ? -1.795 -7.047 -12.614 1.00 72.50 80 PRO A C 1
ATOM 657 O O . PRO A 1 80 ? -1.864 -7.015 -13.835 1.00 72.50 80 PRO A O 1
ATOM 660 N N . HIS A 1 81 ? -2.481 -6.185 -11.856 1.00 72.31 81 HIS A N 1
ATOM 661 C CA . HIS A 1 81 ? -3.358 -5.141 -12.395 1.00 72.31 81 HIS A CA 1
ATOM 662 C C . HIS A 1 81 ? -2.611 -3.953 -13.036 1.00 72.31 81 HIS A C 1
ATOM 664 O O . HIS A 1 81 ? -3.247 -3.117 -13.675 1.00 72.31 81 HIS A O 1
ATOM 670 N N . LEU A 1 82 ? -1.290 -3.852 -12.845 1.00 67.56 82 LEU A N 1
ATOM 671 C CA . LEU A 1 82 ? -0.433 -2.803 -13.412 1.00 67.56 82 LEU A CA 1
ATOM 672 C C . LEU A 1 82 ? 0.351 -3.271 -14.641 1.00 67.56 82 LEU A C 1
ATOM 674 O O . LEU A 1 82 ? 0.890 -2.434 -15.362 1.00 67.56 82 LEU A O 1
ATOM 678 N N . VAL A 1 83 ? 0.404 -4.582 -14.892 1.00 71.56 83 VAL A N 1
ATOM 679 C CA . VAL A 1 83 ? 1.050 -5.157 -16.073 1.00 71.56 83 VAL A CA 1
ATOM 680 C C . VAL A 1 83 ? -0.024 -5.451 -17.127 1.00 71.56 83 VAL A C 1
ATOM 682 O O . VAL A 1 83 ? -0.889 -6.298 -16.906 1.00 71.56 83 VAL A O 1
ATOM 685 N N . PRO A 1 84 ? -0.012 -4.768 -18.282 1.00 71.25 84 PRO A N 1
ATOM 686 C CA . PRO A 1 84 ? -0.916 -5.044 -19.385 1.00 71.25 84 PRO A CA 1
ATOM 687 C C . PRO A 1 84 ? -0.742 -6.477 -19.896 1.00 71.25 84 PRO A C 1
ATOM 689 O O . PRO A 1 84 ? 0.371 -6.995 -19.947 1.00 71.25 84 PRO A O 1
ATOM 692 N N . ALA A 1 85 ? -1.835 -7.100 -20.332 1.00 76.62 85 ALA A N 1
ATOM 693 C CA . ALA A 1 85 ? -1.807 -8.410 -20.979 1.00 76.62 85 ALA A CA 1
ATOM 694 C C . ALA A 1 85 ? -1.592 -8.302 -22.504 1.00 76.62 85 ALA A C 1
ATOM 696 O O . ALA A 1 85 ? -1.823 -7.249 -23.111 1.00 76.62 85 ALA A O 1
ATOM 697 N N . GLY A 1 86 ? -1.175 -9.411 -23.126 1.00 77.56 86 GLY A N 1
ATOM 698 C CA . GLY A 1 86 ? -1.028 -9.538 -24.583 1.00 77.56 86 GLY A CA 1
ATOM 699 C C . GLY A 1 86 ? -0.016 -8.558 -25.183 1.00 77.56 86 GLY A C 1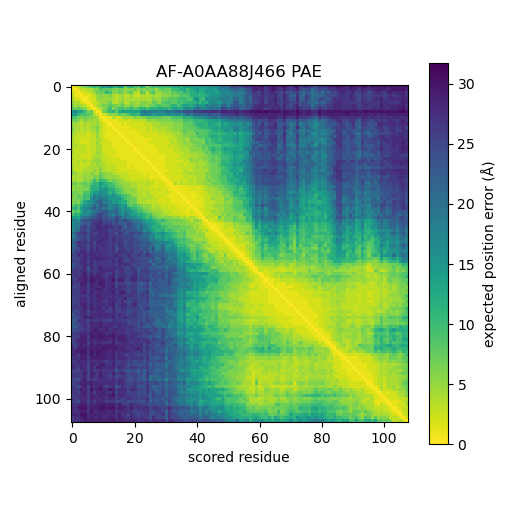
ATOM 700 O O . GLY A 1 86 ? 1.009 -8.259 -24.576 1.00 77.56 86 GLY A O 1
ATOM 701 N N . ASP A 1 87 ? -0.322 -8.003 -26.354 1.00 75.12 87 ASP A N 1
ATOM 702 C CA . ASP A 1 87 ? 0.582 -7.125 -27.118 1.00 75.12 87 ASP A CA 1
AT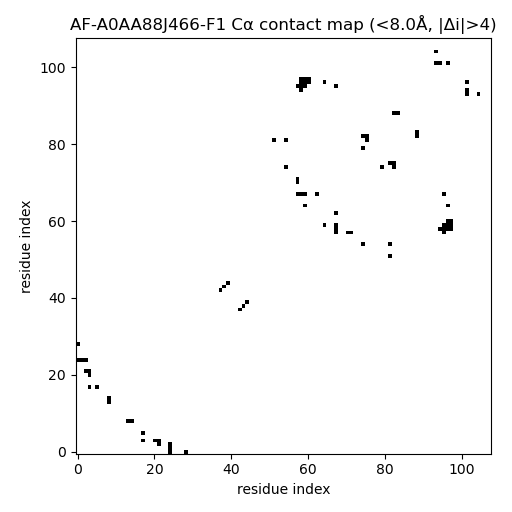OM 703 C C . ASP A 1 87 ? 1.007 -5.858 -26.365 1.00 75.12 87 ASP A C 1
ATOM 705 O O . ASP A 1 87 ? 2.047 -5.258 -26.638 1.00 75.12 87 ASP A O 1
ATOM 709 N N . LYS A 1 88 ? 0.195 -5.407 -25.402 1.00 77.44 88 LYS A N 1
ATOM 710 C CA . LYS A 1 88 ? 0.554 -4.265 -24.552 1.00 77.44 88 LYS A CA 1
ATOM 711 C C . LYS A 1 88 ? 1.690 -4.614 -23.581 1.00 77.44 88 LYS A C 1
ATOM 713 O O . LYS A 1 88 ? 2.487 -3.733 -23.276 1.00 77.44 88 LYS A O 1
ATOM 718 N N . ARG A 1 89 ? 1.811 -5.884 -23.170 1.00 79.88 89 ARG A N 1
ATOM 719 C CA . ARG A 1 89 ? 2.932 -6.394 -22.363 1.00 79.88 89 ARG A CA 1
ATOM 720 C C . ARG A 1 89 ? 4.244 -6.301 -23.132 1.00 79.88 89 ARG A C 1
ATOM 722 O O . ARG A 1 89 ? 5.232 -5.814 -22.599 1.00 79.88 89 ARG A O 1
ATOM 729 N N . VAL A 1 90 ? 4.227 -6.744 -24.391 1.00 80.69 90 VAL A N 1
ATOM 730 C CA . VAL A 1 90 ? 5.407 -6.766 -25.268 1.00 80.69 90 VAL A CA 1
ATOM 731 C C . VAL A 1 90 ? 5.903 -5.347 -25.518 1.00 80.69 90 VAL A C 1
ATOM 733 O O . VAL A 1 90 ? 7.077 -5.064 -25.302 1.00 80.69 90 VAL A O 1
ATOM 736 N N . ARG A 1 91 ? 4.992 -4.427 -25.857 1.00 79.25 91 ARG A N 1
ATOM 737 C CA . ARG A 1 91 ? 5.324 -3.005 -26.019 1.00 79.25 91 ARG A CA 1
ATOM 738 C C . ARG A 1 91 ? 5.945 -2.406 -24.763 1.00 79.25 91 ARG A C 1
ATOM 740 O O . ARG A 1 91 ? 6.935 -1.697 -24.868 1.00 79.25 91 ARG A O 1
ATOM 747 N N . GLN A 1 92 ? 5.413 -2.721 -23.583 1.00 78.44 92 GLN A N 1
ATOM 748 C CA . GLN A 1 92 ? 6.000 -2.239 -22.337 1.00 78.44 92 GLN A CA 1
ATOM 749 C C . GLN A 1 92 ? 7.392 -2.832 -22.091 1.00 78.44 92 GLN A C 1
ATOM 751 O O . GLN A 1 92 ? 8.283 -2.093 -21.698 1.00 78.44 92 GLN A O 1
ATOM 756 N N . MET A 1 93 ? 7.620 -4.119 -22.375 1.00 79.75 93 MET A N 1
ATOM 757 C CA . MET A 1 93 ? 8.955 -4.725 -22.255 1.00 79.75 93 MET A CA 1
ATOM 758 C C . MET A 1 93 ? 9.970 -4.101 -23.223 1.00 79.75 93 MET A C 1
ATOM 760 O O . MET A 1 93 ? 11.100 -3.840 -22.818 1.00 79.75 93 MET A O 1
ATOM 764 N N . LEU A 1 94 ? 9.574 -3.809 -24.466 1.00 82.94 94 LEU A N 1
ATOM 765 C CA . LEU A 1 94 ? 10.426 -3.092 -25.423 1.00 82.94 94 LEU A CA 1
ATOM 766 C C . LEU A 1 94 ? 10.778 -1.693 -24.911 1.00 82.94 94 LEU A C 1
ATOM 768 O O . LEU A 1 94 ? 11.940 -1.297 -24.952 1.00 82.94 94 LEU A O 1
ATOM 772 N N . ASP A 1 95 ? 9.800 -0.992 -24.339 1.00 82.06 95 ASP A N 1
ATOM 773 C CA . ASP A 1 95 ? 9.988 0.338 -23.762 1.00 82.06 95 ASP A CA 1
ATOM 774 C C . ASP A 1 95 ? 10.919 0.318 -22.531 1.00 82.06 95 ASP A C 1
ATOM 776 O O . ASP A 1 95 ? 11.564 1.317 -22.208 1.00 82.06 95 ASP A O 1
ATOM 780 N N . MET A 1 96 ? 11.020 -0.817 -21.830 1.00 82.50 96 MET A N 1
ATOM 781 C CA . MET A 1 96 ? 11.944 -1.005 -20.707 1.00 82.50 96 MET A CA 1
ATOM 782 C C . MET A 1 96 ? 13.391 -1.223 -21.155 1.00 82.50 96 MET A C 1
ATOM 784 O O . MET A 1 96 ? 14.306 -0.945 -20.376 1.00 82.50 96 MET A O 1
ATOM 788 N N . PHE A 1 97 ? 13.631 -1.734 -22.361 1.00 86.56 97 PHE A N 1
ATOM 789 C CA . PHE A 1 97 ? 14.980 -2.023 -22.840 1.00 86.56 97 PHE A CA 1
ATOM 790 C C . PHE A 1 97 ? 15.669 -0.797 -23.437 1.00 86.56 97 PHE A C 1
ATOM 792 O O . PHE A 1 97 ? 15.057 0.210 -23.785 1.00 86.56 97 PHE A O 1
ATOM 799 N N . ARG A 1 98 ? 16.999 -0.868 -23.528 1.00 83.81 98 ARG A N 1
ATOM 800 C CA . ARG A 1 98 ? 17.774 0.112 -24.293 1.00 83.81 98 ARG A CA 1
ATOM 801 C C . ARG A 1 98 ? 17.373 0.035 -25.762 1.00 83.81 98 ARG A C 1
ATOM 803 O O . ARG A 1 98 ? 17.174 -1.063 -26.277 1.00 83.81 98 ARG A O 1
ATOM 810 N N . LEU A 1 99 ? 17.328 1.192 -26.425 1.00 79.56 99 LEU A N 1
ATOM 811 C CA . LEU A 1 99 ? 16.885 1.326 -27.816 1.00 79.56 99 LEU A CA 1
ATOM 812 C C . LEU A 1 99 ? 17.601 0.340 -28.752 1.00 79.56 99 LEU A C 1
ATOM 814 O O . LEU A 1 99 ? 16.954 -0.320 -29.550 1.00 79.56 99 LEU A O 1
ATOM 818 N N . GLU A 1 100 ? 18.913 0.168 -28.583 1.00 81.00 100 GLU A N 1
ATOM 819 C CA . GLU A 1 100 ? 19.733 -0.773 -29.362 1.00 81.00 100 GLU A CA 1
ATOM 820 C C . GLU A 1 100 ? 19.227 -2.222 -29.280 1.00 81.00 100 GLU A C 1
ATOM 822 O O . GLU A 1 100 ? 19.229 -2.943 -30.270 1.00 81.00 100 GLU A O 1
ATOM 827 N N . ILE A 1 101 ? 18.760 -2.646 -28.104 1.00 80.62 101 ILE A N 1
ATOM 828 C CA . ILE A 1 101 ? 18.240 -3.998 -27.874 1.00 80.62 101 ILE A CA 1
ATOM 829 C C . ILE A 1 101 ? 16.787 -4.092 -28.340 1.00 80.62 101 ILE A C 1
ATOM 831 O O . ILE A 1 101 ? 16.408 -5.085 -28.952 1.00 80.62 101 ILE A O 1
ATOM 835 N N . ALA A 1 102 ? 15.986 -3.056 -28.086 1.00 78.75 102 ALA A N 1
ATOM 836 C CA . ALA A 1 102 ? 14.589 -3.005 -28.504 1.00 78.75 102 ALA A CA 1
ATOM 837 C C . ALA A 1 102 ? 14.446 -3.088 -30.035 1.00 78.75 102 ALA A C 1
ATOM 839 O O . ALA A 1 102 ? 13.640 -3.871 -30.523 1.00 78.75 102 ALA A O 1
ATOM 840 N N . VAL A 1 103 ? 15.280 -2.354 -30.781 1.00 78.81 103 VAL A N 1
ATOM 841 C CA . VAL A 1 103 ? 15.289 -2.356 -32.255 1.00 78.81 103 VAL A CA 1
ATOM 842 C C . VAL A 1 103 ? 15.695 -3.724 -32.814 1.00 78.81 103 VAL A C 1
ATOM 844 O O . VAL A 1 103 ? 15.114 -4.179 -33.791 1.00 78.81 103 VAL A O 1
ATOM 847 N N . MET A 1 104 ? 16.641 -4.429 -32.182 1.00 77.75 104 MET A N 1
ATOM 848 C CA . MET A 1 104 ? 16.996 -5.792 -32.605 1.00 77.75 104 MET A CA 1
ATOM 849 C C . MET A 1 104 ? 15.855 -6.796 -32.402 1.00 77.75 104 MET A C 1
ATOM 851 O O . MET A 1 104 ? 15.724 -7.720 -33.194 1.00 77.75 104 MET A O 1
ATOM 855 N N . ILE A 1 105 ? 15.049 -6.633 -31.349 1.00 75.75 105 ILE A N 1
ATOM 856 C CA . ILE A 1 105 ? 13.921 -7.527 -31.047 1.00 75.75 105 ILE A CA 1
ATOM 857 C C . ILE A 1 105 ? 12.721 -7.239 -31.959 1.00 75.75 105 ILE A C 1
ATOM 859 O O . ILE A 1 105 ? 12.036 -8.174 -32.348 1.00 75.75 105 ILE A O 1
ATOM 863 N N . ASP A 1 106 ? 12.476 -5.977 -32.317 1.00 71.31 106 ASP A N 1
ATOM 864 C CA . ASP A 1 106 ? 11.360 -5.579 -33.196 1.00 71.31 106 ASP A CA 1
ATOM 865 C C . ASP A 1 106 ? 11.572 -5.992 -34.669 1.00 71.31 106 ASP A C 1
ATOM 867 O O . ASP A 1 106 ? 10.636 -6.022 -35.464 1.00 71.31 106 ASP A O 1
ATOM 871 N N . HIS A 1 107 ? 12.813 -6.319 -35.041 1.00 69.25 107 HIS A N 1
ATOM 872 C CA . HIS A 1 107 ? 13.195 -6.779 -36.381 1.00 69.25 107 HIS A CA 1
ATOM 873 C C . HIS A 1 107 ? 13.414 -8.301 -36.487 1.00 69.25 107 HIS A C 1
ATOM 875 O O . HIS A 1 107 ? 13.873 -8.766 -37.534 1.00 69.25 107 HIS A O 1
ATOM 881 N N . LEU A 1 108 ? 13.106 -9.059 -35.428 1.00 58.50 108 LEU A N 1
ATOM 882 C CA . LEU A 1 108 ? 13.119 -10.530 -35.385 1.00 58.50 108 LEU A CA 1
ATOM 883 C C . LEU A 1 108 ? 11.712 -11.101 -35.596 1.00 58.50 108 LEU A C 1
ATOM 885 O O . LEU A 1 108 ? 11.617 -12.124 -36.311 1.00 58.50 108 LEU A O 1
#

Secondary structure (DSSP, 8-state):
-PPPPP---S-HHHHHHHHHHHHHHHHHHHHHHHHHHHIIIIIHHHHHHHHHHHHHT---TTS-HHHHHHHHHHHHHH-GGGS--THHHHHHHHHHS-HHHHHHHHT-

Mean predicted aligned error: 13.8 Å

pLDDT: mean 79.26, std 7.87, range [58.5, 92.94]